Protein AF-A0A933H7C4-F1 (afdb_monomer_lite)

Radius of gyration: 17.07 Å; chains: 1; bounding box: 31×22×46 Å

pLDDT: mean 92.01, std 5.72, range [76.56, 98.69]

Structure (mmCIF, N/CA/C/O backbone):
data_AF-A0A933H7C4-F1
#
_entry.id   AF-A0A933H7C4-F1
#
loop_
_atom_site.group_PDB
_atom_site.id
_atom_site.type_symbol
_atom_site.label_atom_id
_atom_site.label_alt_id
_atom_site.label_comp_id
_atom_site.label_asym_id
_atom_site.label_entity_id
_atom_site.label_seq_id
_atom_site.pdbx_PDB_ins_code
_atom_site.Cartn_x
_atom_site.Cartn_y
_atom_site.Cartn_z
_atom_site.occupancy
_atom_site.B_iso_or_equiv
_atom_site.auth_seq_id
_atom_site.auth_comp_id
_atom_site.auth_asym_id
_atom_site.auth_atom_id
_atom_site.pdbx_PDB_model_num
ATOM 1 N N . MET A 1 1 ? -10.178 -7.295 31.646 1.00 79.38 1 MET A N 1
ATOM 2 C CA . MET A 1 1 ? -10.561 -8.387 30.722 1.00 79.38 1 MET A CA 1
ATOM 3 C C . MET A 1 1 ? -11.777 -8.030 29.864 1.00 79.38 1 MET A C 1
ATOM 5 O O . MET A 1 1 ? -11.577 -7.820 28.684 1.00 79.38 1 MET A O 1
ATOM 9 N N . ARG A 1 2 ? -12.996 -7.861 30.410 1.00 91.88 2 ARG A N 1
ATOM 10 C CA . ARG A 1 2 ? -14.219 -7.599 29.604 1.00 91.88 2 ARG A CA 1
ATOM 11 C C . ARG A 1 2 ? -14.137 -6.392 28.655 1.00 91.88 2 ARG A C 1
ATOM 13 O O . ARG A 1 2 ? -14.484 -6.518 27.491 1.00 91.88 2 ARG A O 1
ATOM 20 N N . VAL A 1 3 ? -13.648 -5.248 29.140 1.00 97.31 3 VAL A N 1
ATOM 21 C CA . VAL A 1 3 ? -13.495 -4.030 28.317 1.00 97.31 3 VAL A CA 1
ATOM 22 C C . VAL A 1 3 ? -12.473 -4.237 27.198 1.00 97.31 3 VAL A C 1
ATOM 24 O O . VAL A 1 3 ? -12.736 -3.880 26.059 1.00 97.31 3 VAL A O 1
ATOM 27 N N . LEU A 1 4 ? -11.346 -4.888 27.501 1.00 97.75 4 LEU A N 1
ATOM 28 C CA . LEU A 1 4 ? -10.339 -5.234 26.497 1.00 97.75 4 LEU A CA 1
ATOM 29 C C . LEU A 1 4 ? -10.927 -6.153 25.419 1.00 97.75 4 LEU A C 1
ATOM 31 O O . LEU A 1 4 ? -10.738 -5.897 24.237 1.00 97.75 4 LEU A O 1
ATOM 35 N N . SER A 1 5 ? -11.681 -7.183 25.814 1.00 98.06 5 SER A N 1
ATOM 36 C CA . SER A 1 5 ? -12.353 -8.075 24.865 1.00 98.06 5 SER A CA 1
ATOM 37 C C . SER A 1 5 ? -13.323 -7.318 23.957 1.00 98.06 5 SER A C 1
ATOM 39 O O . SER A 1 5 ? -13.321 -7.556 22.756 1.00 98.06 5 SER A O 1
ATOM 41 N N . LEU A 1 6 ? -14.105 -6.376 24.497 1.00 98.38 6 LEU A N 1
ATOM 42 C CA . LEU A 1 6 ? -15.004 -5.540 23.694 1.00 98.38 6 LEU A CA 1
ATOM 43 C C . LEU A 1 6 ? -14.241 -4.673 22.686 1.00 98.38 6 LEU A C 1
ATOM 45 O O . LEU A 1 6 ? -14.643 -4.602 21.530 1.00 98.38 6 LEU A O 1
ATOM 49 N N . ILE A 1 7 ? -13.129 -4.059 23.101 1.00 98.44 7 ILE A N 1
ATOM 50 C CA . ILE A 1 7 ? -12.285 -3.247 22.212 1.00 98.44 7 ILE A CA 1
ATOM 51 C C . ILE A 1 7 ? -11.701 -4.106 21.088 1.00 98.44 7 ILE A C 1
ATOM 53 O O . ILE A 1 7 ? -11.756 -3.704 19.931 1.00 98.44 7 ILE A O 1
ATOM 57 N N . LEU A 1 8 ? -11.182 -5.295 21.405 1.00 98.56 8 LEU A N 1
ATOM 58 C CA . LEU A 1 8 ? -10.612 -6.198 20.401 1.00 98.56 8 LEU A CA 1
ATOM 59 C C . LEU A 1 8 ? -11.668 -6.676 19.401 1.00 98.56 8 LEU A C 1
ATOM 61 O O . LEU A 1 8 ? -11.414 -6.677 18.200 1.00 98.56 8 LEU A O 1
ATOM 65 N N . VAL A 1 9 ? -12.863 -7.033 19.879 1.00 98.56 9 VAL A N 1
ATOM 66 C CA . VAL A 1 9 ? -13.979 -7.422 19.005 1.00 98.56 9 VAL A CA 1
ATOM 67 C C . VAL A 1 9 ? -14.384 -6.261 18.098 1.00 98.56 9 VAL A C 1
ATOM 69 O O . VAL A 1 9 ? -14.534 -6.463 16.896 1.00 98.56 9 VAL A O 1
ATOM 72 N N . ALA A 1 10 ? -14.513 -5.048 18.641 1.00 98.56 10 ALA A N 1
ATOM 73 C CA . ALA A 1 10 ? -14.843 -3.864 17.852 1.00 98.56 10 ALA A CA 1
ATOM 74 C C . ALA A 1 10 ? -13.761 -3.549 16.808 1.00 98.56 10 ALA A C 1
ATOM 76 O O . ALA A 1 10 ? -14.089 -3.277 15.658 1.00 98.56 10 ALA A O 1
ATOM 77 N N . PHE A 1 11 ? -12.482 -3.638 17.181 1.00 98.38 11 PHE A N 1
ATOM 78 C CA . PHE A 1 11 ? -11.357 -3.413 16.276 1.00 98.38 11 PHE A CA 1
ATOM 79 C C . PHE A 1 11 ? -11.363 -4.398 15.103 1.00 98.38 11 PHE A C 1
ATOM 81 O O . PHE A 1 11 ? -11.301 -3.976 13.952 1.00 98.38 11 PHE A O 1
ATOM 88 N N . ILE A 1 12 ? -11.498 -5.700 15.383 1.00 98.56 12 ILE A N 1
ATOM 89 C CA . ILE A 1 12 ? -11.545 -6.733 14.340 1.00 98.56 12 ILE A CA 1
ATOM 90 C C . ILE A 1 12 ? -12.760 -6.515 13.438 1.00 98.56 12 ILE A C 1
ATOM 92 O O . ILE A 1 12 ? -12.627 -6.544 12.218 1.00 98.56 12 ILE A O 1
ATOM 96 N N . PHE A 1 13 ? -13.935 -6.265 14.023 1.00 98.69 13 PHE A N 1
ATOM 97 C CA . PHE A 1 13 ? -15.157 -6.037 13.258 1.00 98.69 13 PHE A CA 1
ATOM 98 C C . PHE A 1 13 ? -15.025 -4.838 12.312 1.00 98.69 13 PHE A C 1
ATOM 100 O O . PHE A 1 13 ? -15.317 -4.960 11.125 1.00 98.69 13 PHE A O 1
ATOM 107 N N . LEU A 1 14 ? -14.546 -3.698 12.818 1.00 98.38 14 LEU A N 1
ATOM 108 C CA . LEU A 1 14 ? -14.356 -2.490 12.016 1.00 98.38 14 LEU A CA 1
ATOM 109 C C . LEU A 1 14 ? -13.272 -2.675 10.950 1.00 98.38 14 LEU A C 1
ATOM 111 O O . LEU A 1 14 ? -13.470 -2.246 9.818 1.00 98.38 14 LEU A O 1
ATOM 115 N N . GLY A 1 15 ? -12.165 -3.346 11.279 1.00 96.56 15 GLY A N 1
ATOM 116 C CA . GLY A 1 15 ? -11.094 -3.637 10.326 1.00 96.56 15 GLY A CA 1
ATOM 117 C C . GLY A 1 15 ? -11.560 -4.534 9.178 1.00 96.56 15 GLY A C 1
ATOM 118 O O . GLY A 1 15 ? -11.293 -4.237 8.017 1.00 96.56 15 GLY A O 1
ATOM 119 N N . VAL A 1 16 ? -12.323 -5.589 9.480 1.00 97.50 16 VAL A N 1
ATOM 120 C CA . VAL A 1 16 ? -12.912 -6.464 8.454 1.00 97.50 16 VAL A CA 1
ATOM 121 C C . VAL A 1 16 ? -13.928 -5.700 7.612 1.00 97.50 16 VAL A C 1
ATOM 123 O O . VAL A 1 16 ? -13.874 -5.785 6.389 1.00 97.50 16 VAL A O 1
ATOM 126 N N . ALA A 1 17 ? -14.823 -4.930 8.239 1.00 97.81 17 ALA A N 1
ATOM 127 C CA . ALA A 1 17 ? -15.807 -4.126 7.520 1.00 97.81 17 ALA A CA 1
ATOM 128 C C . ALA A 1 17 ? -15.132 -3.138 6.557 1.00 97.81 17 ALA A C 1
ATOM 130 O O . ALA A 1 17 ? -15.514 -3.075 5.393 1.00 97.81 17 ALA A O 1
ATOM 131 N N . TYR A 1 18 ? -14.096 -2.427 7.006 1.00 94.00 18 TYR A N 1
ATOM 132 C CA . TYR A 1 18 ? -13.289 -1.556 6.151 1.00 94.00 18 TYR A CA 1
ATOM 133 C C . TYR A 1 18 ? -12.674 -2.338 4.980 1.00 94.00 18 TYR A C 1
ATOM 135 O O . TYR A 1 18 ? -12.881 -1.977 3.827 1.00 94.00 18 TYR A O 1
ATOM 143 N N . SER A 1 19 ? -12.027 -3.474 5.258 1.00 90.69 19 SER A N 1
ATOM 144 C CA . SER A 1 19 ? -11.354 -4.290 4.239 1.00 90.69 19 SER A CA 1
ATOM 145 C C . SER A 1 19 ? -12.278 -4.853 3.154 1.00 90.69 19 SER A C 1
ATOM 147 O O . SER A 1 19 ? -11.798 -5.117 2.057 1.00 90.69 19 SER A O 1
ATOM 149 N N . VAL A 1 20 ? -13.564 -5.090 3.441 1.00 94.69 20 VAL A N 1
ATOM 150 C CA . VAL A 1 20 ? -14.513 -5.637 2.447 1.00 94.69 20 VAL A CA 1
ATOM 151 C C . VAL A 1 20 ? -15.361 -4.571 1.759 1.00 94.69 20 VAL A C 1
ATOM 153 O O . VAL A 1 20 ? -15.943 -4.846 0.713 1.00 94.69 20 VAL A O 1
ATOM 156 N N . THR A 1 21 ? -15.494 -3.385 2.360 1.00 96.31 21 THR A N 1
ATOM 157 C CA . THR A 1 21 ? -16.330 -2.302 1.816 1.00 96.31 21 THR A CA 1
ATOM 158 C C . THR A 1 21 ? -15.547 -1.323 0.954 1.00 96.31 21 THR A C 1
ATOM 160 O O . THR A 1 21 ? -16.139 -0.718 0.062 1.00 96.31 21 THR A O 1
ATOM 163 N N . VAL A 1 22 ? -14.242 -1.174 1.194 1.00 94.12 22 VAL A N 1
ATOM 164 C CA . VAL A 1 22 ? -13.362 -0.349 0.364 1.00 94.12 22 VAL A CA 1
ATOM 165 C C . VAL A 1 22 ? -13.114 -1.071 -0.966 1.00 94.12 22 VAL A C 1
ATOM 167 O O . VAL A 1 22 ? -12.666 -2.220 -0.957 1.00 94.12 22 VAL A O 1
ATOM 170 N N . PRO A 1 23 ? -13.439 -0.450 -2.116 1.00 93.75 23 PRO A N 1
ATOM 171 C CA . PRO A 1 23 ? -13.143 -1.029 -3.418 1.00 93.75 23 PRO A CA 1
ATOM 172 C C . PRO A 1 23 ? -11.641 -1.231 -3.621 1.00 93.75 23 PRO A C 1
ATOM 174 O O . PRO A 1 23 ? -10.823 -0.465 -3.118 1.00 93.75 23 PRO A O 1
ATOM 177 N N . ILE A 1 24 ? -11.290 -2.238 -4.420 1.00 91.50 24 ILE A N 1
ATOM 178 C CA . ILE A 1 24 ? -9.898 -2.504 -4.798 1.00 91.50 24 ILE A CA 1
ATOM 179 C C . ILE A 1 24 ? -9.325 -1.265 -5.503 1.00 91.50 24 ILE A C 1
ATOM 181 O O . ILE A 1 24 ? -9.943 -0.762 -6.443 1.00 91.50 24 ILE A O 1
ATOM 185 N N . PHE A 1 25 ? 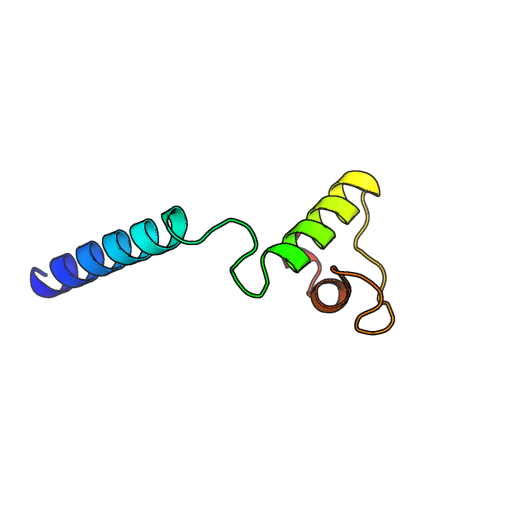-8.136 -0.835 -5.078 1.00 91.12 25 PHE A N 1
ATOM 186 C CA . PHE A 1 25 ? -7.401 0.345 -5.548 1.00 91.12 25 PHE A CA 1
ATOM 187 C C . PHE A 1 25 ? -7.970 1.704 -5.120 1.00 91.12 25 PHE A C 1
ATOM 189 O O . PHE A 1 25 ? -7.506 2.730 -5.614 1.00 91.12 25 PHE A O 1
ATOM 196 N N . GLU A 1 26 ? -8.937 1.737 -4.201 1.00 91.62 26 GLU A N 1
ATOM 197 C CA . GLU A 1 26 ? -9.417 2.996 -3.615 1.00 91.62 26 GLU A CA 1
ATOM 198 C C . GLU A 1 26 ? -8.489 3.483 -2.487 1.00 91.62 26 GLU A C 1
ATOM 200 O O . GLU A 1 26 ? -8.378 4.687 -2.242 1.00 91.62 26 GLU A O 1
ATOM 205 N N . ALA A 1 27 ? -7.794 2.570 -1.796 1.00 87.19 27 ALA A N 1
ATOM 206 C CA . ALA A 1 27 ? -6.806 2.964 -0.798 1.00 87.19 27 ALA A CA 1
ATOM 207 C C . ALA A 1 27 ? -5.546 3.548 -1.484 1.00 87.19 27 ALA A C 1
ATOM 209 O O . ALA A 1 27 ? -5.157 3.088 -2.560 1.00 87.19 27 ALA A O 1
ATOM 210 N N . PRO A 1 28 ? -4.902 4.569 -0.884 1.00 82.50 28 PRO A N 1
ATOM 211 C CA . PRO A 1 28 ? -3.971 5.471 -1.574 1.00 82.50 28 PRO A CA 1
ATOM 212 C C . PRO A 1 28 ? -2.678 4.834 -2.118 1.00 82.50 28 PRO A C 1
ATOM 214 O O . PRO A 1 28 ? -1.990 5.479 -2.911 1.00 82.50 28 PRO A O 1
ATOM 217 N N . ASP A 1 29 ? -2.337 3.620 -1.693 1.00 89.12 29 ASP A N 1
ATOM 218 C CA . ASP A 1 29 ? -1.086 2.910 -1.990 1.00 89.12 29 ASP A CA 1
ATOM 219 C C . ASP A 1 29 ? -1.285 1.537 -2.664 1.00 89.12 29 ASP A C 1
ATOM 221 O O . ASP A 1 29 ? -0.337 0.963 -3.207 1.00 89.12 29 ASP A O 1
ATOM 225 N N . GLU A 1 30 ? -2.511 1.008 -2.692 1.00 93.38 30 GLU A N 1
ATOM 226 C CA . GLU A 1 30 ? -2.801 -0.332 -3.217 1.00 93.38 30 GLU A CA 1
ATOM 227 C C . GLU A 1 30 ? -2.386 -0.493 -4.684 1.00 93.38 30 GLU A C 1
ATOM 229 O O . GLU A 1 30 ? -1.847 -1.532 -5.078 1.00 93.38 30 GLU A O 1
ATOM 234 N N . LEU A 1 31 ? -2.618 0.537 -5.503 1.00 93.81 31 LEU A N 1
ATOM 235 C CA . LEU A 1 31 ? -2.309 0.501 -6.931 1.00 93.81 31 LEU A CA 1
ATOM 236 C C . LEU A 1 31 ? -0.795 0.472 -7.183 1.00 93.81 31 LEU A C 1
ATOM 238 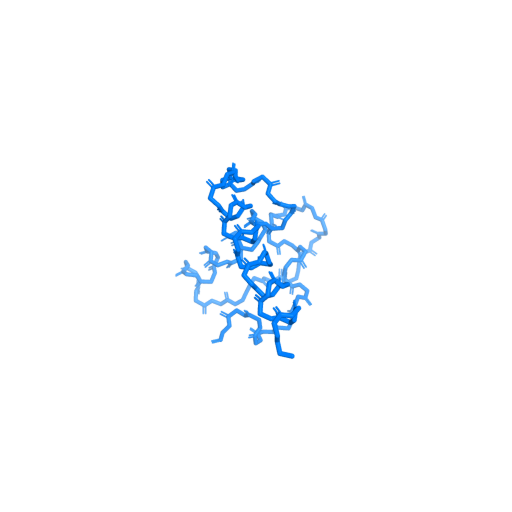O O . LEU A 1 31 ? -0.319 -0.245 -8.065 1.00 93.81 31 LEU A O 1
ATOM 242 N N . GLN A 1 32 ? -0.040 1.237 -6.403 1.00 93.44 32 GLN A N 1
ATOM 243 C CA . GLN A 1 32 ? 1.409 1.346 -6.493 1.00 93.44 32 GLN A CA 1
ATOM 244 C C . GLN A 1 32 ? 2.069 0.042 -6.034 1.00 93.44 32 GLN A C 1
ATOM 246 O O . GLN A 1 32 ? 2.937 -0.492 -6.729 1.00 93.44 32 GLN A O 1
ATOM 251 N N . HIS A 1 33 ? 1.593 -0.534 -4.925 1.00 94.31 33 HIS A N 1
ATOM 252 C CA . HIS A 1 33 ? 2.021 -1.851 -4.453 1.00 94.31 33 HIS A CA 1
ATOM 253 C C . HIS A 1 33 ? 1.733 -2.950 -5.477 1.00 94.31 33 HIS A C 1
ATOM 255 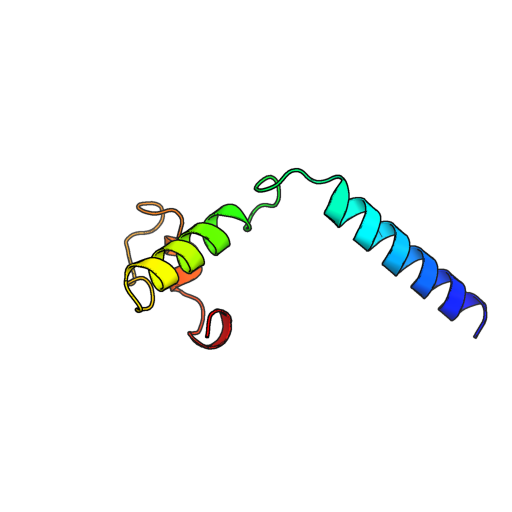O O . HIS A 1 33 ? 2.598 -3.785 -5.762 1.00 94.31 33 HIS A O 1
ATOM 261 N N . TYR A 1 34 ? 0.540 -2.936 -6.075 1.00 95.00 34 TYR A N 1
ATOM 262 C CA . TYR A 1 34 ? 0.187 -3.881 -7.127 1.00 95.00 34 TYR A CA 1
ATOM 263 C C . TYR A 1 34 ? 1.108 -3.751 -8.343 1.00 95.00 34 TYR A C 1
ATOM 265 O O . TYR A 1 34 ? 1.598 -4.763 -8.841 1.00 95.00 34 TYR A O 1
ATOM 273 N N . ALA A 1 35 ? 1.400 -2.528 -8.794 1.00 94.81 35 ALA A N 1
ATOM 274 C CA . ALA A 1 35 ? 2.313 -2.297 -9.910 1.00 94.81 35 ALA A CA 1
ATOM 275 C C . ALA A 1 35 ? 3.724 -2.849 -9.631 1.00 94.81 35 ALA A C 1
ATOM 277 O O . ALA A 1 35 ? 4.339 -3.453 -10.512 1.00 94.81 35 ALA A O 1
ATOM 278 N N . THR A 1 36 ? 4.221 -2.711 -8.399 1.00 94.50 36 THR A N 1
ATOM 279 C CA . THR A 1 36 ? 5.504 -3.300 -7.984 1.00 94.50 36 THR A CA 1
ATOM 280 C C . THR A 1 36 ? 5.463 -4.823 -8.006 1.00 94.50 36 THR A C 1
ATOM 282 O O . THR A 1 36 ? 6.354 -5.459 -8.575 1.00 94.50 36 THR A O 1
ATOM 285 N N . ALA A 1 37 ? 4.418 -5.425 -7.435 1.00 95.25 37 ALA A N 1
ATOM 286 C CA . ALA A 1 37 ? 4.244 -6.874 -7.436 1.00 95.25 37 ALA A CA 1
ATOM 287 C C . ALA A 1 37 ? 4.130 -7.434 -8.864 1.00 95.25 37 ALA A C 1
ATOM 289 O O . ALA A 1 37 ? 4.738 -8.457 -9.180 1.00 95.25 37 ALA A O 1
ATOM 290 N N . GLU A 1 38 ? 3.406 -6.743 -9.746 1.00 96.00 38 GLU A N 1
ATOM 291 C CA . GLU A 1 38 ? 3.276 -7.097 -11.159 1.00 96.00 38 GLU A CA 1
ATOM 292 C C . GLU A 1 38 ? 4.629 -7.032 -11.881 1.00 96.00 38 GLU A C 1
ATOM 294 O O . GLU A 1 38 ? 4.992 -7.971 -12.597 1.00 96.00 38 GLU A O 1
ATOM 299 N N . TYR A 1 39 ? 5.417 -5.978 -11.637 1.00 95.62 39 TYR A N 1
ATOM 300 C CA . TYR A 1 39 ? 6.771 -5.842 -12.171 1.00 95.62 39 TYR A CA 1
ATOM 301 C C . TYR A 1 39 ? 7.666 -7.005 -11.722 1.00 95.62 39 TYR A C 1
ATOM 303 O O . TYR A 1 39 ? 8.277 -7.676 -12.555 1.00 95.62 39 TYR A O 1
ATOM 311 N N . ILE A 1 40 ? 7.702 -7.309 -10.422 1.00 95.31 40 ILE A N 1
ATOM 312 C CA . ILE A 1 40 ? 8.505 -8.414 -9.878 1.00 95.31 40 ILE A CA 1
ATOM 313 C C . ILE A 1 40 ? 8.040 -9.753 -10.459 1.00 95.31 40 ILE A C 1
ATOM 315 O O . ILE A 1 40 ? 8.861 -10.579 -10.869 1.00 95.31 40 ILE A O 1
ATOM 319 N N . ALA A 1 41 ? 6.728 -9.978 -10.549 1.00 96.19 41 ALA A N 1
ATOM 320 C CA . ALA A 1 41 ? 6.174 -11.200 -11.116 1.00 96.19 41 ALA A CA 1
ATOM 321 C C . ALA A 1 41 ? 6.599 -11.396 -12.579 1.00 96.19 41 ALA A C 1
ATOM 323 O O . ALA A 1 41 ? 6.940 -12.526 -12.956 1.00 96.19 41 ALA A O 1
ATOM 324 N N . ARG A 1 42 ? 6.616 -10.308 -13.362 1.00 97.50 42 ARG A N 1
ATOM 325 C CA . ARG A 1 42 ? 6.934 -10.279 -14.795 1.00 97.50 42 ARG A CA 1
ATOM 326 C C . ARG A 1 42 ? 8.434 -10.355 -15.086 1.00 97.50 42 ARG A C 1
ATOM 328 O O . ARG A 1 42 ? 8.835 -11.120 -15.959 1.00 97.50 42 ARG A O 1
ATOM 335 N N . PHE A 1 43 ? 9.255 -9.591 -14.370 1.00 95.94 43 PHE A N 1
ATOM 336 C CA . PHE A 1 43 ? 10.682 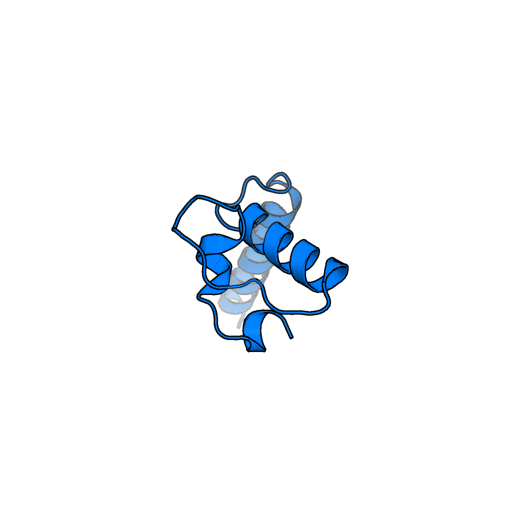-9.414 -14.668 1.00 95.94 43 PHE A CA 1
ATOM 337 C C . PHE A 1 43 ? 11.615 -10.183 -13.729 1.00 95.94 43 PHE A C 1
ATOM 339 O O . PHE A 1 43 ? 12.803 -10.300 -14.016 1.00 95.94 43 PHE A O 1
ATOM 346 N N . LYS A 1 44 ? 11.090 -10.744 -12.631 1.00 94.69 44 LYS A N 1
ATOM 347 C CA . LYS A 1 44 ? 11.871 -11.439 -11.589 1.00 94.69 44 LYS A CA 1
ATOM 348 C C . LYS A 1 44 ? 12.985 -10.572 -10.996 1.00 94.69 44 LYS A C 1
ATOM 350 O O . LYS A 1 44 ? 14.008 -11.083 -10.547 1.00 94.69 44 LYS A O 1
ATOM 355 N N . SER A 1 45 ? 12.773 -9.263 -10.979 1.00 93.50 45 SER A N 1
ATOM 356 C CA . SER A 1 45 ? 13.688 -8.275 -10.423 1.00 93.50 45 SER A CA 1
ATOM 357 C C . SER A 1 45 ? 12.902 -7.178 -9.724 1.00 93.50 45 SER A C 1
ATOM 359 O O . SER A 1 45 ? 11.726 -6.962 -10.021 1.00 93.50 45 SER A O 1
ATOM 361 N N . LEU A 1 46 ? 13.565 -6.464 -8.814 1.00 93.00 46 LEU A N 1
ATOM 362 C CA . LEU A 1 46 ? 12.990 -5.257 -8.238 1.00 93.00 46 LEU A CA 1
ATOM 363 C C . LEU A 1 46 ? 12.855 -4.171 -9.311 1.00 93.00 46 LEU A C 1
ATOM 365 O O . LEU A 1 46 ? 13.681 -4.122 -10.234 1.00 93.00 46 LEU A O 1
ATOM 369 N N . PRO A 1 47 ? 11.843 -3.304 -9.193 1.00 92.94 47 PRO A N 1
ATOM 370 C CA . PRO A 1 47 ? 11.710 -2.180 -10.097 1.00 92.94 47 PRO A CA 1
ATOM 371 C C . PRO A 1 47 ? 12.885 -1.186 -9.962 1.00 92.94 47 PRO A C 1
ATOM 373 O O . PRO A 1 47 ? 13.3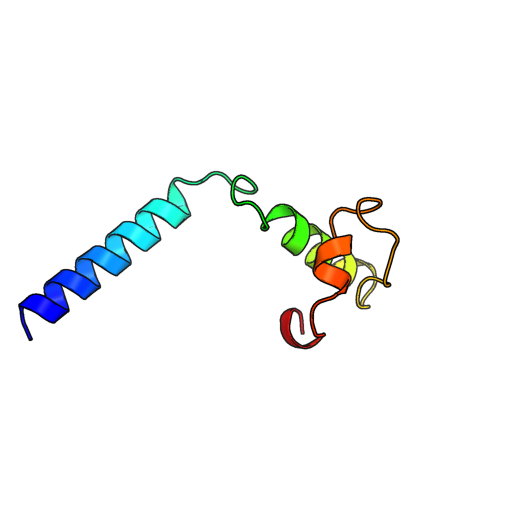22 -0.909 -8.842 1.00 92.94 47 PRO A O 1
ATOM 376 N N . PRO A 1 48 ? 13.445 -0.664 -11.070 1.00 91.06 48 PRO A N 1
ATOM 377 C CA . PRO A 1 48 ? 14.602 0.230 -11.026 1.00 91.06 48 PRO A CA 1
ATOM 378 C C . PRO A 1 48 ? 14.232 1.641 -10.563 1.00 91.06 48 PRO A C 1
ATOM 380 O O . PRO A 1 48 ? 13.238 2.183 -11.006 1.00 91.06 48 PRO A O 1
ATOM 383 N N . LEU A 1 49 ? 15.072 2.304 -9.772 1.00 88.31 49 LEU A N 1
ATOM 384 C CA . LEU A 1 49 ? 14.817 3.693 -9.361 1.00 88.31 49 LEU A CA 1
ATOM 385 C C . LEU A 1 49 ? 14.590 4.616 -10.579 1.00 88.31 49 LEU A C 1
ATOM 387 O O . LEU A 1 49 ? 15.496 4.811 -11.394 1.00 88.31 49 LEU A O 1
ATOM 391 N N . GLY A 1 50 ? 13.376 5.155 -10.699 1.00 76.56 50 GLY A N 1
ATOM 392 C CA . GLY A 1 50 ? 12.924 5.993 -11.812 1.00 76.56 50 GLY A CA 1
ATOM 393 C C . GLY A 1 50 ? 12.825 7.479 -11.464 1.00 76.56 50 GLY A C 1
ATOM 394 O O . GLY A 1 50 ? 13.145 7.914 -10.353 1.00 76.56 50 GLY A O 1
ATOM 395 N N . LYS A 1 51 ? 12.369 8.291 -12.425 1.00 77.19 51 LYS A N 1
ATOM 396 C CA . LYS A 1 51 ? 11.926 9.660 -12.129 1.00 77.19 51 LYS A CA 1
ATOM 397 C C . LYS A 1 51 ? 10.586 9.577 -11.404 1.00 77.19 51 LYS A C 1
ATOM 399 O O . LYS A 1 51 ? 9.755 8.795 -11.837 1.00 77.19 51 LYS A O 1
ATOM 404 N N . PRO A 1 52 ? 10.325 10.393 -10.370 1.00 76.75 52 PRO A N 1
ATOM 405 C CA . PRO A 1 52 ? 9.030 10.370 -9.706 1.00 76.75 52 PRO A CA 1
ATOM 406 C C . PRO A 1 52 ? 7.889 10.566 -10.712 1.00 76.75 52 PRO A C 1
ATOM 408 O O . PRO A 1 52 ? 7.956 11.497 -11.517 1.00 76.75 52 PRO A O 1
ATOM 411 N N . THR A 1 53 ? 6.831 9.757 -10.599 1.00 79.75 53 THR A N 1
ATOM 412 C CA . THR A 1 53 ? 5.555 9.850 -11.344 1.00 79.75 53 THR A CA 1
ATOM 413 C C . THR A 1 53 ? 5.580 9.411 -12.815 1.00 79.75 53 THR A C 1
ATOM 415 O O . THR A 1 53 ? 4.604 9.628 -13.530 1.00 79.75 53 THR A O 1
ATOM 418 N N . GLU A 1 54 ? 6.653 8.767 -13.274 1.00 89.06 54 GLU A N 1
ATOM 419 C CA . GLU A 1 54 ? 6.728 8.147 -14.603 1.00 89.06 54 GLU A CA 1
ATOM 420 C C . GLU A 1 54 ? 6.011 6.784 -14.640 1.00 89.06 54 GLU A C 1
ATOM 422 O O . GLU A 1 54 ? 5.351 6.434 -15.624 1.00 89.06 54 GLU A O 1
ATOM 427 N N . HIS A 1 55 ? 6.087 6.031 -13.545 1.00 88.94 55 HIS A N 1
ATOM 428 C CA . HIS A 1 55 ? 5.457 4.734 -13.358 1.00 88.94 55 HIS A CA 1
ATOM 429 C C . HIS A 1 55 ? 4.720 4.640 -12.018 1.00 88.94 55 HIS A C 1
ATOM 431 O O . HIS A 1 55 ? 5.076 5.262 -11.019 1.00 88.94 55 HIS A O 1
ATOM 437 N N . LEU A 1 56 ? 3.690 3.790 -11.980 1.00 91.31 56 LEU A N 1
ATOM 438 C CA . LEU A 1 56 ? 2.885 3.561 -10.773 1.00 91.31 56 LEU A CA 1
ATOM 439 C C . LEU A 1 56 ? 3.710 2.995 -9.607 1.00 91.31 56 LEU A C 1
ATOM 441 O O . LEU A 1 56 ? 3.387 3.242 -8.454 1.00 91.31 56 LEU A O 1
ATOM 445 N N . TRP A 1 57 ? 4.783 2.264 -9.901 1.00 89.88 57 TRP A N 1
ATOM 446 C CA . TRP A 1 57 ? 5.650 1.647 -8.902 1.00 89.88 57 TRP A CA 1
ATOM 447 C C . TRP A 1 57 ? 6.804 2.563 -8.446 1.00 89.88 57 TRP A C 1
ATOM 449 O O . TRP A 1 57 ? 7.586 2.163 -7.589 1.00 89.88 57 TRP A O 1
ATOM 459 N N . ASP A 1 58 ? 6.934 3.792 -8.964 1.00 90.31 58 ASP A N 1
ATOM 460 C CA . ASP A 1 58 ? 8.098 4.653 -8.683 1.00 90.31 58 ASP A CA 1
ATOM 461 C C . ASP A 1 58 ? 8.282 4.946 -7.194 1.00 90.31 58 ASP A C 1
ATOM 463 O O . ASP A 1 58 ? 9.396 4.861 -6.679 1.00 90.31 58 ASP A O 1
ATOM 467 N N . GLN A 1 59 ? 7.196 5.279 -6.491 1.00 87.44 59 GLN A N 1
ATOM 468 C CA . GLN A 1 59 ? 7.248 5.528 -5.046 1.00 87.44 59 GLN A CA 1
ATOM 469 C C . GLN A 1 59 ? 7.698 4.276 -4.290 1.00 87.44 59 GLN A C 1
ATOM 471 O O . GLN A 1 59 ? 8.490 4.357 -3.354 1.00 87.44 59 GLN A O 1
ATOM 476 N N . GLU A 1 60 ? 7.251 3.118 -4.759 1.00 90.88 60 GLU A N 1
ATOM 477 C CA . GLU A 1 60 ? 7.512 1.823 -4.151 1.00 90.88 60 GLU A CA 1
ATOM 478 C C . GLU A 1 60 ? 8.907 1.273 -4.455 1.00 90.88 60 GLU A C 1
ATOM 480 O O . GLU A 1 60 ? 9.460 0.516 -3.660 1.00 90.88 60 GLU A O 1
ATOM 485 N N . SER A 1 61 ? 9.537 1.722 -5.543 1.00 88.75 61 SER A N 1
ATOM 486 C CA . SER A 1 61 ? 10.933 1.389 -5.860 1.00 88.75 61 SER A CA 1
ATOM 487 C C . SER A 1 61 ? 11.933 1.895 -4.815 1.00 88.75 61 SER A C 1
ATOM 489 O O . SER A 1 61 ? 13.049 1.384 -4.728 1.00 88.75 61 SER A O 1
ATOM 491 N N . LEU A 1 62 ? 11.535 2.887 -4.009 1.00 89.19 62 LEU A N 1
ATOM 492 C CA . LEU A 1 62 ? 12.342 3.441 -2.921 1.00 89.19 62 LEU A CA 1
ATOM 493 C C . LEU A 1 62 ? 12.293 2.584 -1.652 1.00 89.19 62 LEU A C 1
ATOM 495 O O . LEU A 1 62 ? 13.092 2.806 -0.738 1.00 89.19 62 LEU A O 1
ATOM 499 N N . GLN A 1 63 ? 11.358 1.634 -1.563 1.00 89.50 63 GLN A N 1
ATOM 500 C CA . GLN A 1 63 ? 11.242 0.773 -0.398 1.00 89.50 63 GLN A CA 1
ATOM 501 C C . GLN A 1 63 ? 12.375 -0.256 -0.339 1.00 89.50 63 GLN A C 1
ATOM 503 O O . GLN A 1 63 ? 12.982 -0.640 -1.341 1.00 89.50 63 GLN A O 1
ATOM 508 N N . ALA A 1 64 ? 12.676 -0.715 0.877 1.00 90.56 64 ALA A N 1
ATOM 509 C CA . ALA A 1 64 ? 13.678 -1.749 1.067 1.00 90.56 64 ALA A CA 1
ATOM 510 C C . ALA A 1 64 ? 13.219 -3.070 0.412 1.00 90.56 64 ALA A C 1
ATOM 512 O O . ALA A 1 64 ? 12.049 -3.430 0.544 1.00 90.56 64 ALA A O 1
ATOM 513 N N . PRO A 1 65 ? 14.137 -3.848 -0.197 1.00 85.56 65 PRO A N 1
ATOM 514 C CA . PRO A 1 65 ? 13.817 -5.107 -0.874 1.00 85.56 65 PRO A CA 1
ATOM 515 C C . PRO A 1 65 ? 12.933 -6.070 -0.073 1.00 85.56 65 PRO A C 1
ATOM 517 O O . PRO A 1 65 ? 12.026 -6.675 -0.630 1.00 85.56 65 PRO A O 1
ATOM 520 N N . LEU A 1 66 ? 13.168 -6.179 1.241 1.00 89.12 66 LEU A N 1
ATOM 521 C CA . LEU A 1 66 ? 12.457 -7.101 2.136 1.00 89.12 66 LEU A CA 1
ATOM 522 C C . LEU A 1 66 ? 10.947 -6.824 2.232 1.00 89.12 66 LEU A C 1
ATOM 524 O O . LEU A 1 66 ? 10.200 -7.669 2.703 1.00 89.12 66 LEU A O 1
ATOM 528 N N . TYR A 1 67 ? 10.479 -5.652 1.80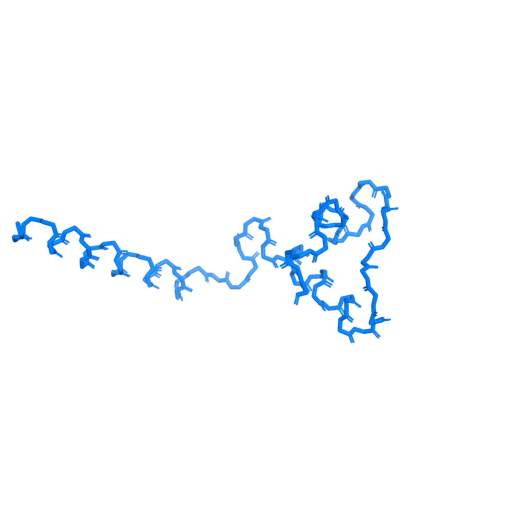1 1.00 89.00 67 TYR A N 1
ATOM 529 C CA . TYR A 1 67 ? 9.047 -5.377 1.762 1.00 89.00 67 TYR A CA 1
ATOM 530 C C . TYR A 1 67 ? 8.306 -6.277 0.751 1.00 89.00 67 TYR A C 1
ATOM 532 O O . TYR A 1 67 ? 7.136 -6.590 0.953 1.00 89.00 67 TYR A O 1
ATOM 540 N N . TYR A 1 68 ? 8.988 -6.732 -0.310 1.00 86.94 68 TYR A N 1
ATOM 541 C CA . TYR A 1 68 ? 8.384 -7.464 -1.433 1.00 86.94 68 TYR A CA 1
ATOM 542 C C . TYR A 1 68 ? 8.921 -8.890 -1.652 1.00 86.94 68 TYR A C 1
ATOM 544 O O . TYR A 1 68 ? 8.452 -9.574 -2.565 1.00 86.94 68 TYR A O 1
ATOM 552 N N . ILE A 1 69 ? 9.916 -9.327 -0.873 1.00 78.00 69 ILE A N 1
ATOM 553 C CA . ILE A 1 69 ? 10.633 -10.608 -1.028 1.00 78.00 69 ILE A CA 1
ATOM 554 C C . ILE A 1 69 ? 10.541 -11.392 0.277 1.00 78.00 69 ILE A C 1
ATOM 556 O O . ILE A 1 69 ? 10.224 -12.600 0.209 1.00 78.00 69 ILE A O 1
#

Sequence (69 aa):
MRVLSLILVAFIFLGVAYSVTVPIFEAPDELQHYATAEYIARFKSLPPLGKPTEHLWDQESLQAPLYYI

Secondary structure (DSSP, 8-state):
-HHHHHHHHHHHHHHHHHHHHSPTT-STTHHHHHHHHHHHHHHSSPPP---TTSSTTTTGGGS-GGGT-

Foldseek 3Di:
DVVVVVVVVVVVVVVVVCVVVQDQPNPPLRQLVVQQLVCCVVPVDGDDQDDPPPDSVNVVSPDDPVVRD